Protein AF-A0A2N3BAS5-F1 (afdb_monomer)

pLDDT: mean 75.79, std 15.03, range [42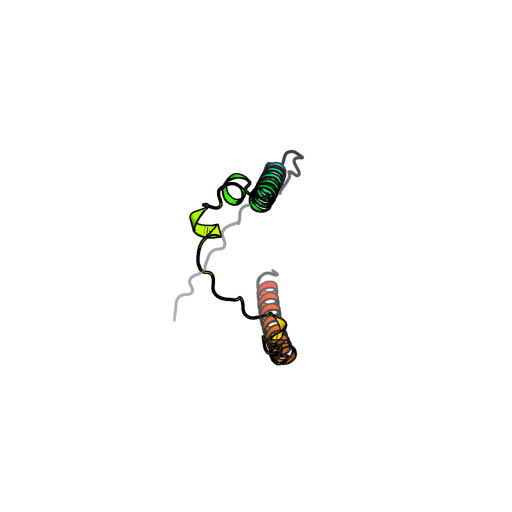.0, 98.12]

Sequence (111 aa):
MPRRRTFRCGPVPPRPVLAGLSLTSPVLAGLVVASLVLVSLVLAGCAPFPRVAEHSPARVAAAPYPALLPLDAFPEATPPAPEGAAIAEALDAEAAALNARAAALRRLAAP

Structure (mmCIF, N/CA/C/O backbone):
data_AF-A0A2N3BAS5-F1
#
_entry.id   AF-A0A2N3BAS5-F1
#
loop_
_atom_site.group_PDB
_atom_site.id
_atom_site.type_symbol
_atom_site.label_atom_id
_atom_site.label_alt_id
_atom_site.label_comp_id
_atom_site.label_asym_id
_atom_site.label_entity_id
_atom_site.label_seq_id
_atom_site.pdbx_PDB_ins_code
_atom_site.Cartn_x
_atom_site.Cartn_y
_atom_site.Cartn_z
_atom_site.occupancy
_atom_site.B_iso_or_equiv
_atom_site.auth_seq_id
_atom_site.auth_comp_id
_atom_site.auth_asym_id
_atom_site.auth_atom_id
_atom_site.pdbx_PDB_model_num
ATOM 1 N N . MET A 1 1 ? -27.159 -28.111 48.390 1.00 42.00 1 MET A N 1
ATOM 2 C CA . MET A 1 1 ? -26.653 -27.010 49.244 1.00 42.00 1 MET A CA 1
ATOM 3 C C . MET A 1 1 ? -25.198 -26.679 48.871 1.00 42.00 1 MET A C 1
ATOM 5 O O . MET A 1 1 ? -24.307 -27.307 49.431 1.00 42.00 1 MET A O 1
ATOM 9 N N . PRO A 1 2 ? -24.905 -25.774 47.913 1.00 52.09 2 PRO A N 1
ATOM 10 C CA . PRO A 1 2 ? -23.525 -25.397 47.588 1.00 52.09 2 PRO A CA 1
ATOM 11 C C . PRO A 1 2 ? -23.088 -24.108 48.313 1.00 52.09 2 PRO A C 1
ATOM 13 O O . PRO A 1 2 ? -23.814 -23.115 48.361 1.00 52.09 2 PRO A O 1
ATOM 16 N N . ARG A 1 3 ? -21.883 -24.144 48.898 1.00 45.97 3 ARG A N 1
ATOM 17 C CA . ARG A 1 3 ? -21.259 -23.064 49.681 1.00 45.97 3 ARG A CA 1
ATOM 18 C C . ARG A 1 3 ? -20.926 -21.846 48.805 1.00 45.97 3 ARG A C 1
ATOM 20 O O . ARG A 1 3 ? -20.117 -21.948 47.886 1.00 45.97 3 ARG A O 1
ATOM 27 N N . ARG A 1 4 ? -21.481 -20.677 49.145 1.00 50.62 4 ARG A N 1
ATOM 28 C CA . ARG A 1 4 ? -21.079 -19.371 48.596 1.00 50.62 4 ARG A CA 1
ATOM 29 C C . ARG A 1 4 ? -19.688 -18.999 49.120 1.00 50.62 4 ARG A C 1
ATOM 31 O O . ARG A 1 4 ? -19.505 -18.854 50.325 1.00 50.62 4 ARG A O 1
ATOM 38 N N . ARG A 1 5 ? -18.712 -18.825 48.226 1.00 59.50 5 ARG A N 1
ATOM 39 C CA . ARG A 1 5 ? -17.434 -18.171 48.546 1.00 59.50 5 ARG A CA 1
ATOM 40 C C . ARG A 1 5 ? -17.648 -16.660 48.483 1.00 59.50 5 ARG A C 1
ATOM 42 O O . ARG A 1 5 ? -17.891 -16.114 47.413 1.00 59.50 5 ARG A O 1
ATOM 49 N N . THR A 1 6 ? -17.591 -15.993 49.628 1.00 59.09 6 THR A N 1
ATOM 50 C CA . THR A 1 6 ? -17.588 -14.531 49.722 1.00 59.09 6 THR A CA 1
ATOM 51 C C . THR A 1 6 ? -16.193 -14.012 49.382 1.00 59.09 6 THR A C 1
ATOM 53 O O . THR A 1 6 ? -15.256 -14.220 50.153 1.00 59.09 6 THR A O 1
ATOM 56 N N . PHE A 1 7 ? -16.046 -13.336 48.244 1.00 55.78 7 PHE A N 1
ATOM 57 C CA . PHE A 1 7 ? -14.886 -12.487 47.989 1.00 55.78 7 PHE A CA 1
ATOM 58 C C . PHE A 1 7 ? -14.987 -11.257 48.897 1.00 55.78 7 PHE A C 1
ATOM 60 O O . PHE A 1 7 ? -15.929 -10.474 48.791 1.00 55.78 7 PHE A O 1
ATOM 67 N N . ARG A 1 8 ? -14.044 -11.113 49.833 1.00 57.81 8 ARG A N 1
ATOM 68 C CA . ARG A 1 8 ? -13.885 -9.881 50.610 1.00 57.81 8 ARG A CA 1
ATOM 69 C C . ARG A 1 8 ? -13.256 -8.821 49.704 1.00 57.81 8 ARG A C 1
ATOM 71 O O . ARG A 1 8 ? -12.119 -8.993 49.276 1.00 57.81 8 ARG A O 1
ATOM 78 N N . CYS A 1 9 ? -13.969 -7.724 49.461 1.00 47.66 9 CYS A N 1
ATOM 79 C CA . CYS A 1 9 ? -13.358 -6.467 49.037 1.00 47.66 9 CYS A CA 1
ATOM 80 C C . CYS A 1 9 ? -12.490 -5.951 50.191 1.00 47.66 9 CYS A C 1
ATOM 82 O O . CYS A 1 9 ? -13.009 -5.532 51.225 1.00 47.66 9 CYS A O 1
ATOM 84 N N . GLY A 1 10 ? -11.170 -6.041 50.042 1.00 60.81 10 GLY A N 1
ATOM 85 C CA . GLY A 1 10 ? -10.243 -5.264 50.860 1.00 60.81 10 GLY A CA 1
ATOM 86 C C . GLY A 1 10 ? -10.272 -3.785 50.445 1.00 60.81 10 GLY A C 1
ATOM 87 O O . GLY A 1 10 ? -10.695 -3.479 49.327 1.00 60.81 10 GLY A O 1
ATOM 88 N N . PRO A 1 11 ? -9.842 -2.859 51.317 1.00 58.28 11 PRO A N 1
ATOM 89 C CA . PRO A 1 11 ? -9.750 -1.445 50.975 1.00 58.28 11 PRO A CA 1
ATOM 90 C C . PRO A 1 11 ? -8.723 -1.240 49.854 1.00 58.28 11 PRO A C 1
ATOM 92 O O . PRO A 1 11 ? -7.559 -1.623 49.973 1.00 58.28 11 PRO A O 1
ATOM 95 N N . VAL A 1 12 ? -9.177 -0.653 48.747 1.00 66.69 12 VAL A N 1
ATOM 96 C CA . VAL A 1 12 ? -8.333 -0.261 47.612 1.00 66.69 12 VAL A CA 1
ATOM 97 C C . VAL A 1 12 ? -7.507 0.963 48.034 1.00 66.69 12 VAL A C 1
ATOM 99 O O . VAL A 1 12 ? -8.094 1.917 48.549 1.00 66.69 12 VAL A O 1
ATOM 102 N N . PRO A 1 13 ? -6.173 0.977 47.849 1.00 64.19 13 PRO A N 1
ATOM 103 C CA . PRO A 1 13 ? -5.371 2.152 48.174 1.00 64.19 13 PRO A CA 1
ATOM 104 C C . PRO A 1 13 ? -5.714 3.325 47.237 1.00 64.19 13 PRO A C 1
ATOM 106 O O . PRO A 1 13 ? -6.008 3.101 46.056 1.00 64.19 13 PRO A O 1
ATOM 109 N N . PRO A 1 14 ? -5.657 4.580 47.721 1.00 60.34 14 PRO A N 1
ATOM 110 C CA . PRO A 1 14 ? -5.854 5.746 46.871 1.00 60.34 14 PRO A CA 1
ATOM 111 C C . PRO A 1 14 ? -4.747 5.806 45.813 1.00 60.34 14 PRO A C 1
ATOM 113 O O . PRO A 1 14 ? -3.557 5.734 46.121 1.00 60.34 14 PRO A O 1
ATOM 116 N N . ARG A 1 15 ? -5.152 5.923 44.544 1.00 61.53 15 ARG A N 1
ATOM 117 C CA . ARG A 1 15 ? -4.229 6.141 43.427 1.00 61.53 15 ARG A CA 1
ATOM 118 C C . ARG A 1 15 ? -3.558 7.511 43.582 1.00 61.53 15 ARG A C 1
ATOM 120 O O . ARG A 1 15 ? -4.259 8.477 43.889 1.00 61.53 15 ARG A O 1
ATOM 127 N N . PRO A 1 16 ? -2.239 7.619 43.347 1.00 58.69 16 PRO A N 1
ATOM 128 C CA . PRO A 1 16 ? -1.558 8.901 43.375 1.00 58.69 16 PRO A CA 1
ATOM 129 C C . PRO A 1 16 ? -2.118 9.800 42.271 1.00 58.69 16 PRO A C 1
ATOM 131 O O . PRO A 1 16 ? -2.148 9.443 41.093 1.00 58.69 16 PRO A O 1
ATOM 134 N N . VAL A 1 17 ? -2.596 10.962 42.702 1.00 57.62 17 VAL A N 1
ATOM 135 C CA . VAL A 1 17 ? -2.998 12.092 41.871 1.00 57.62 17 VAL A CA 1
ATOM 136 C C . VAL A 1 17 ? -1.816 12.468 40.975 1.00 57.62 17 VAL A C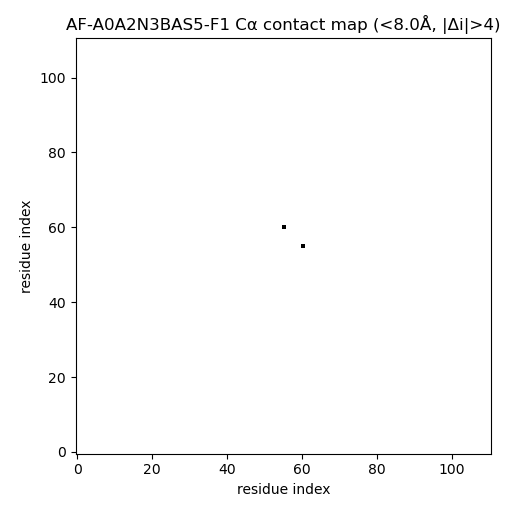 1
ATOM 138 O O . VAL A 1 17 ? -0.723 12.734 41.470 1.00 57.62 17 VAL A O 1
ATOM 141 N N . LEU A 1 18 ? -2.040 12.474 39.658 1.00 52.69 18 LEU A N 1
ATOM 142 C CA . LEU A 1 18 ? -1.113 12.976 38.640 1.00 52.69 18 LEU A CA 1
ATOM 143 C C . LEU A 1 18 ? -0.950 14.496 38.801 1.00 52.69 18 LEU A C 1
ATOM 145 O O . LEU A 1 18 ? -1.531 15.291 38.068 1.00 52.69 18 LEU A O 1
ATOM 149 N N . ALA A 1 19 ? -0.165 14.897 39.794 1.00 52.72 19 ALA A N 1
ATOM 150 C CA . ALA A 1 19 ? 0.432 16.215 39.883 1.00 52.72 19 ALA A CA 1
ATOM 151 C C . ALA A 1 19 ? 1.763 16.164 39.126 1.00 52.72 19 ALA A C 1
ATOM 153 O O . ALA A 1 19 ? 2.729 15.573 39.604 1.00 52.72 19 ALA A O 1
ATOM 154 N N . GLY A 1 20 ? 1.810 16.744 37.926 1.00 44.47 20 GLY A N 1
ATOM 155 C CA . GLY A 1 20 ? 3.075 16.877 37.208 1.00 44.47 20 GLY A CA 1
ATOM 156 C C . GLY A 1 20 ? 2.945 17.061 35.705 1.00 44.47 20 GLY A C 1
ATOM 157 O O . GLY A 1 20 ? 3.470 16.250 34.949 1.00 44.47 20 GLY A O 1
ATOM 158 N N . LEU A 1 21 ? 2.330 18.155 35.246 1.00 56.66 21 LEU A N 1
ATOM 159 C CA . LEU A 1 21 ? 2.776 18.750 33.983 1.00 56.66 21 LEU A CA 1
ATOM 160 C C . LEU A 1 21 ? 4.118 19.450 34.247 1.00 56.66 21 LEU A C 1
ATOM 162 O O . LEU A 1 21 ? 4.187 20.669 34.375 1.00 56.66 21 LEU A O 1
ATOM 166 N N . SER A 1 22 ? 5.189 18.665 34.380 1.00 51.81 22 SER A N 1
ATOM 167 C CA . SER A 1 22 ? 6.549 19.196 34.330 1.00 51.81 22 SER A CA 1
ATOM 168 C C . SER A 1 22 ? 6.914 19.467 32.875 1.00 51.81 22 SER A C 1
ATOM 170 O O . SER A 1 22 ? 6.890 18.568 32.035 1.00 51.81 22 SER A O 1
ATOM 172 N N . LEU A 1 23 ? 7.290 20.716 32.596 1.00 60.75 23 LEU A N 1
ATOM 173 C CA . LEU A 1 23 ? 7.740 21.256 31.304 1.00 60.75 23 LEU A CA 1
ATOM 174 C C . LEU A 1 23 ? 9.072 20.659 30.781 1.00 60.75 23 LEU A C 1
ATOM 176 O O . LEU A 1 23 ? 9.730 21.235 29.923 1.00 60.75 23 LEU A O 1
ATOM 180 N N . THR A 1 24 ? 9.465 19.480 31.254 1.00 60.50 24 THR A N 1
ATOM 181 C CA . THR A 1 24 ? 10.661 18.738 30.833 1.00 60.50 24 THR A CA 1
ATOM 182 C C . THR A 1 24 ? 10.295 17.282 30.557 1.00 60.50 24 THR A C 1
ATOM 184 O O . THR A 1 24 ? 10.890 16.348 31.086 1.00 60.50 24 THR A O 1
ATOM 187 N N . SER A 1 25 ? 9.255 17.069 29.747 1.00 56.28 25 SER A N 1
ATOM 188 C CA . SER A 1 25 ? 8.831 15.719 29.379 1.00 56.28 25 SER A CA 1
ATOM 189 C C . SER A 1 25 ? 9.835 15.098 28.392 1.00 56.28 25 SER A C 1
ATOM 191 O O . SER A 1 25 ? 9.946 15.584 27.261 1.00 56.28 25 SER A O 1
ATOM 193 N N . PRO A 1 26 ? 10.541 14.005 28.752 1.00 62.50 26 PRO A N 1
ATOM 194 C CA . PRO A 1 26 ? 11.464 13.307 27.848 1.00 62.50 26 PRO A CA 1
ATOM 195 C C . PRO A 1 26 ? 10.748 12.737 26.614 1.00 62.50 26 PRO A C 1
ATOM 197 O O . PRO A 1 26 ? 11.381 12.420 25.611 1.00 62.50 26 PRO A O 1
ATOM 200 N N . VAL A 1 27 ? 9.415 12.654 26.665 1.00 68.69 27 VAL A N 1
ATOM 201 C CA . VAL A 1 27 ? 8.552 12.212 25.566 1.00 68.69 27 VAL A CA 1
ATOM 202 C C . VAL A 1 27 ? 8.555 13.217 24.410 1.00 68.69 27 VAL A C 1
ATOM 204 O O . VAL A 1 27 ? 8.600 12.808 23.255 1.00 68.69 27 VAL A O 1
ATOM 207 N N . LEU A 1 28 ? 8.573 14.525 24.701 1.00 68.69 28 LEU A N 1
ATOM 208 C CA . LEU A 1 28 ? 8.654 15.581 23.681 1.00 68.69 28 LEU A CA 1
ATOM 209 C C . LEU A 1 28 ? 10.023 15.574 22.992 1.00 68.69 28 LEU A C 1
ATOM 211 O O . LEU A 1 28 ? 10.090 15.637 21.769 1.00 68.69 28 LEU A O 1
ATOM 215 N N . ALA A 1 29 ? 11.102 15.409 23.764 1.00 76.31 29 ALA A N 1
ATOM 216 C CA . ALA A 1 29 ? 12.447 15.249 23.212 1.00 76.31 29 ALA A CA 1
ATOM 217 C C . ALA A 1 29 ? 12.559 13.978 22.349 1.00 76.31 29 ALA A C 1
ATOM 219 O O . ALA A 1 2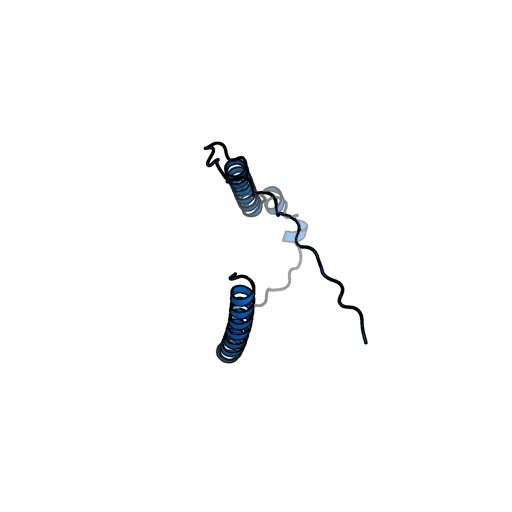9 ? 13.094 14.033 21.244 1.00 76.31 29 ALA A O 1
ATOM 220 N N . GLY A 1 30 ? 11.994 12.857 22.808 1.00 82.44 30 GLY A N 1
ATOM 221 C CA . GLY A 1 30 ? 11.956 11.604 22.052 1.00 82.44 30 GLY A CA 1
ATOM 222 C C . GLY A 1 30 ? 11.186 11.720 20.735 1.00 82.44 30 GLY A C 1
ATOM 223 O O . GLY A 1 30 ? 11.678 11.268 19.705 1.00 82.44 30 GLY A O 1
ATOM 224 N N . LEU A 1 31 ? 10.022 12.378 20.738 1.00 84.44 31 LEU A N 1
ATOM 225 C CA . LEU A 1 31 ? 9.231 12.636 19.527 1.00 84.44 31 LEU A CA 1
ATOM 226 C C . LEU A 1 31 ? 9.971 13.527 18.525 1.00 84.44 31 LEU A C 1
ATOM 228 O O . LEU A 1 31 ? 9.947 13.243 17.329 1.00 84.44 31 LEU A O 1
ATOM 232 N N . VAL A 1 32 ? 10.654 14.574 18.997 1.00 87.88 32 VAL A N 1
ATOM 233 C CA . VAL A 1 32 ? 11.442 15.464 18.129 1.00 87.88 32 VAL A CA 1
ATOM 234 C C . VAL A 1 32 ? 12.625 14.720 17.511 1.00 87.88 32 VAL A C 1
ATOM 236 O O . VAL A 1 32 ? 12.830 14.817 16.304 1.00 87.88 32 VAL A O 1
ATOM 239 N N . VAL A 1 33 ? 13.364 13.928 18.295 1.00 89.75 33 VAL A N 1
ATOM 240 C CA . VAL A 1 33 ? 14.479 13.116 17.778 1.00 89.75 33 VAL A CA 1
ATOM 241 C C . VAL A 1 33 ? 13.976 12.055 16.798 1.00 89.75 33 VAL A C 1
ATOM 243 O O . VAL A 1 33 ? 14.549 11.909 15.723 1.00 89.75 33 VAL A O 1
ATOM 246 N N . ALA A 1 34 ? 12.882 11.358 17.111 1.00 88.25 34 ALA A N 1
ATOM 247 C CA . ALA A 1 34 ? 12.293 10.361 16.217 1.00 88.25 34 ALA A CA 1
ATOM 248 C C . ALA A 1 34 ? 11.824 10.984 14.893 1.00 88.25 34 ALA A C 1
ATOM 250 O O . ALA A 1 34 ? 12.088 10.428 13.829 1.00 88.25 34 ALA A O 1
ATOM 251 N N . SER A 1 35 ? 11.191 12.159 14.953 1.00 90.25 35 SER A N 1
ATOM 252 C CA . SER A 1 35 ? 10.790 12.927 13.772 1.00 90.25 35 SER A CA 1
ATOM 253 C C . SER A 1 35 ? 12.002 13.337 12.926 1.00 90.25 35 SER A C 1
ATOM 255 O O . SER A 1 35 ? 12.022 13.105 11.718 1.00 90.25 35 SER A O 1
ATOM 257 N N . LEU A 1 36 ? 13.063 13.851 13.557 1.00 90.75 36 LEU A N 1
ATOM 258 C CA . LEU A 1 36 ? 14.299 14.243 12.873 1.00 90.75 36 LEU A CA 1
ATOM 259 C C . LEU A 1 36 ? 14.995 13.045 12.195 1.00 90.75 36 LEU A C 1
ATOM 261 O O . LEU A 1 36 ? 15.489 13.154 11.069 1.00 90.75 36 LEU A O 1
ATOM 265 N N . VAL A 1 37 ? 14.994 11.880 12.849 1.00 90.69 37 VAL A N 1
ATOM 266 C CA . VAL A 1 37 ? 15.528 10.632 12.284 1.00 90.69 37 VAL A CA 1
ATOM 267 C C . VAL A 1 37 ? 14.686 10.179 11.089 1.00 90.69 37 VAL A C 1
ATOM 269 O O . VAL A 1 37 ? 15.239 9.887 10.034 1.00 90.69 37 VAL A O 1
ATOM 272 N N . LEU A 1 38 ? 13.355 10.192 11.193 1.00 88.44 38 LEU A N 1
ATOM 273 C CA . LEU A 1 38 ? 12.485 9.801 10.078 1.00 88.44 38 LEU A CA 1
ATOM 274 C C . LEU A 1 38 ? 12.688 10.698 8.848 1.00 88.44 38 LEU A C 1
ATOM 276 O O . LEU A 1 38 ? 12.815 10.201 7.731 1.00 88.44 38 LEU A O 1
ATOM 280 N N . VAL A 1 39 ? 12.766 12.014 9.063 1.00 88.00 39 VAL A N 1
ATOM 281 C CA . VAL A 1 39 ? 12.999 12.998 7.997 1.00 88.00 39 VAL A CA 1
ATOM 282 C C . VAL A 1 39 ? 14.351 12.754 7.324 1.00 88.00 39 VAL A C 1
ATOM 284 O O . VAL A 1 39 ? 14.422 12.684 6.100 1.00 88.00 39 VAL A O 1
ATOM 287 N N . SER A 1 40 ? 15.419 12.543 8.095 1.00 84.31 40 SER A N 1
ATOM 288 C CA . SER A 1 40 ? 16.749 12.278 7.524 1.00 84.31 40 SER A CA 1
ATOM 289 C C . SER A 1 40 ? 16.827 10.963 6.734 1.00 84.31 40 SER A C 1
ATOM 291 O O . SER A 1 40 ? 17.495 10.934 5.700 1.00 84.31 40 SER A O 1
ATOM 293 N N . LEU A 1 41 ? 16.099 9.912 7.132 1.00 83.88 41 LEU A N 1
ATOM 294 C CA . LEU A 1 41 ? 15.997 8.671 6.349 1.00 83.88 41 LEU A CA 1
ATOM 295 C C . LEU A 1 41 ? 15.292 8.886 5.002 1.00 83.88 41 LEU A C 1
ATOM 297 O O . LEU A 1 41 ? 15.751 8.369 3.983 1.00 83.88 41 LEU A O 1
ATOM 301 N N . VAL A 1 42 ? 14.207 9.665 4.977 1.00 82.12 42 VAL A N 1
ATOM 302 C CA . VAL A 1 42 ? 13.487 9.982 3.731 1.00 82.12 42 VAL A CA 1
ATOM 303 C C . VAL A 1 42 ? 14.365 10.819 2.796 1.00 82.12 42 VAL A C 1
ATOM 305 O O . VAL A 1 42 ? 14.450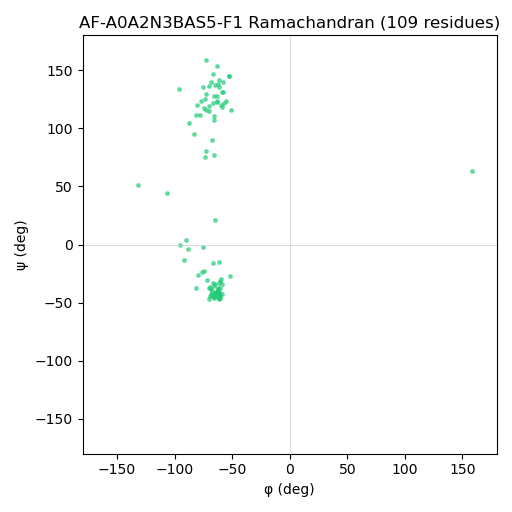 10.522 1.605 1.00 82.12 42 VAL A O 1
ATOM 308 N N . LEU A 1 43 ? 15.086 11.814 3.326 1.00 79.31 43 LEU A N 1
ATOM 309 C CA . LEU A 1 43 ? 16.005 12.625 2.520 1.00 79.31 43 LEU A CA 1
ATOM 310 C C . LEU A 1 43 ? 17.196 11.812 1.984 1.00 79.31 43 LEU A C 1
ATOM 312 O O . LEU A 1 43 ? 17.621 12.045 0.854 1.00 79.31 43 LEU A O 1
ATOM 316 N N . ALA A 1 44 ? 17.718 10.849 2.749 1.00 75.00 44 ALA A N 1
ATOM 317 C CA . ALA A 1 44 ? 18.802 9.976 2.295 1.00 75.00 44 ALA A CA 1
ATOM 318 C C . ALA A 1 44 ? 18.349 8.958 1.231 1.00 75.00 44 ALA A C 1
ATOM 320 O O . ALA A 1 44 ? 19.141 8.591 0.365 1.00 75.00 44 ALA A O 1
ATOM 321 N N . GLY A 1 45 ? 17.089 8.512 1.272 1.00 66.25 45 GLY A N 1
ATOM 322 C CA . GLY A 1 45 ? 16.527 7.571 0.297 1.00 66.25 45 GLY A CA 1
ATOM 323 C C . GLY A 1 45 ? 16.112 8.205 -1.034 1.00 66.25 45 GLY A C 1
ATOM 324 O O . GLY A 1 45 ? 16.115 7.526 -2.058 1.00 66.25 45 GLY A O 1
ATOM 325 N N . CYS A 1 46 ? 15.773 9.497 -1.039 1.00 69.31 46 CYS A N 1
ATOM 326 C CA . CYS A 1 46 ? 15.343 10.216 -2.244 1.00 69.31 46 CYS A CA 1
ATOM 327 C C . CYS A 1 46 ? 16.470 10.987 -2.952 1.00 69.31 46 CYS A C 1
ATOM 329 O O . CYS A 1 46 ? 16.220 11.613 -3.983 1.00 69.31 46 CYS A O 1
ATOM 331 N N . ALA A 1 47 ? 17.699 10.960 -2.433 1.00 71.62 47 ALA A N 1
ATOM 332 C CA . ALA A 1 47 ? 18.839 11.544 -3.125 1.00 71.62 47 ALA A CA 1
ATOM 333 C C . ALA A 1 47 ? 19.282 10.634 -4.289 1.00 71.62 47 ALA A C 1
ATOM 335 O O . ALA A 1 47 ? 19.395 9.418 -4.108 1.00 71.62 47 ALA A O 1
ATOM 336 N N . PRO A 1 48 ? 19.564 11.185 -5.485 1.00 63.66 48 PRO A N 1
ATOM 337 C CA . PRO A 1 48 ? 20.161 10.403 -6.560 1.00 63.66 48 PRO A CA 1
ATOM 338 C C . PRO A 1 48 ? 21.500 9.843 -6.072 1.00 63.66 48 PRO A C 1
ATOM 340 O O . PRO A 1 48 ? 22.302 10.585 -5.513 1.00 63.66 48 PRO A O 1
ATOM 343 N N . PHE A 1 49 ? 21.743 8.543 -6.259 1.00 69.50 49 PHE A N 1
ATOM 344 C CA . PHE A 1 49 ? 23.012 7.899 -5.910 1.00 69.50 49 PHE A CA 1
ATOM 345 C C . PHE A 1 49 ? 24.020 8.114 -7.054 1.00 69.50 49 PHE A C 1
ATOM 347 O O . PHE A 1 49 ? 24.025 7.321 -8.003 1.00 69.50 49 PHE A O 1
ATOM 354 N N . PRO A 1 50 ? 24.896 9.143 -7.002 1.00 61.97 50 PRO A N 1
ATOM 355 C CA . PRO A 1 50 ? 25.746 9.514 -8.137 1.00 61.97 50 PRO A CA 1
ATOM 356 C C . PRO A 1 50 ? 26.675 8.372 -8.555 1.00 61.97 50 PRO A C 1
ATOM 358 O O . PRO A 1 50 ? 26.827 8.098 -9.739 1.00 61.97 50 PRO A O 1
ATOM 361 N N . ARG A 1 51 ? 27.198 7.598 -7.590 1.00 61.31 51 ARG A N 1
ATOM 362 C CA . ARG A 1 51 ? 28.113 6.482 -7.879 1.00 61.31 51 ARG A CA 1
ATOM 363 C C . ARG A 1 51 ? 27.511 5.392 -8.766 1.00 61.31 51 ARG A C 1
ATOM 365 O O . ARG A 1 51 ? 28.262 4.763 -9.503 1.00 61.31 51 ARG A O 1
ATOM 372 N N . VAL A 1 52 ? 26.201 5.153 -8.685 1.00 62.56 52 VAL A N 1
ATOM 373 C CA . VAL A 1 52 ? 25.523 4.125 -9.494 1.00 62.56 52 VAL A CA 1
ATOM 374 C C . VAL A 1 52 ? 25.218 4.658 -10.894 1.00 62.56 52 VAL A C 1
ATOM 376 O O . VAL A 1 52 ? 25.374 3.929 -11.868 1.00 62.56 52 VAL A O 1
ATOM 379 N N . ALA A 1 53 ? 24.847 5.936 -11.005 1.00 61.19 53 ALA A N 1
ATOM 380 C CA . ALA A 1 53 ? 24.583 6.583 -12.289 1.00 61.19 53 ALA A CA 1
ATOM 381 C C . ALA A 1 53 ? 25.864 6.801 -13.117 1.00 61.19 53 ALA A C 1
ATOM 383 O O . ALA A 1 53 ? 25.853 6.629 -14.333 1.00 61.19 53 ALA A O 1
ATOM 384 N N . GLU A 1 54 ? 26.978 7.134 -12.462 1.00 65.31 54 GLU A N 1
ATOM 385 C CA . GLU A 1 54 ? 28.265 7.409 -13.116 1.00 65.31 54 GLU A CA 1
ATOM 386 C C . GLU A 1 54 ? 28.976 6.141 -13.613 1.00 65.31 54 GLU A C 1
ATOM 388 O O . GLU A 1 54 ? 29.788 6.205 -14.532 1.00 65.31 54 GLU A O 1
ATOM 393 N N . HIS A 1 55 ? 28.659 4.976 -13.039 1.00 62.94 55 HIS A N 1
ATOM 394 C CA . HIS A 1 55 ? 29.296 3.700 -13.372 1.00 62.94 55 HIS A CA 1
ATOM 395 C C . HIS A 1 55 ? 28.382 2.788 -14.191 1.00 62.94 55 HIS A C 1
ATOM 397 O O . HIS A 1 55 ? 28.325 1.586 -13.935 1.00 62.94 55 HIS A O 1
ATOM 403 N N . SER A 1 56 ? 27.694 3.325 -15.203 1.00 64.75 56 SER A N 1
ATOM 404 C CA . SER A 1 56 ? 27.140 2.453 -16.242 1.00 64.75 56 SER A CA 1
ATOM 405 C C . SER A 1 56 ? 28.313 1.811 -16.997 1.00 64.75 56 SER A C 1
ATOM 407 O O . SER A 1 56 ? 29.064 2.519 -17.676 1.00 64.75 56 SER A O 1
ATOM 409 N N . PRO A 1 57 ? 28.550 0.492 -16.866 1.00 72.06 57 PRO A N 1
ATOM 410 C CA . PRO A 1 57 ? 29.664 -0.152 -17.543 1.00 72.06 57 PRO A CA 1
ATOM 411 C C . PRO A 1 57 ? 29.466 -0.010 -19.053 1.00 72.06 57 PRO A C 1
ATOM 413 O O . PRO A 1 57 ? 28.371 -0.260 -19.549 1.00 72.06 57 PRO A O 1
ATOM 416 N N . ALA A 1 58 ? 30.523 0.284 -19.814 1.00 70.06 58 ALA A N 1
ATOM 417 C CA . ALA A 1 58 ? 30.448 0.366 -21.281 1.00 70.06 58 ALA A CA 1
ATOM 418 C C . ALA A 1 58 ? 29.812 -0.887 -21.928 1.00 70.06 58 ALA A C 1
ATOM 420 O O . ALA A 1 58 ? 29.178 -0.809 -22.975 1.00 70.06 58 ALA A O 1
ATOM 421 N N . ARG A 1 59 ? 29.918 -2.044 -21.258 1.00 71.25 59 ARG A N 1
ATOM 422 C CA . ARG A 1 59 ? 29.251 -3.303 -21.622 1.00 71.25 59 ARG A CA 1
ATOM 423 C C . ARG A 1 59 ? 27.719 -3.222 -21.594 1.00 71.25 59 ARG A C 1
ATOM 425 O O . ARG A 1 59 ? 27.084 -3.858 -22.421 1.00 71.25 59 ARG A O 1
ATOM 432 N N . VAL A 1 60 ? 27.143 -2.494 -20.639 1.00 75.56 60 VAL A N 1
ATOM 433 C CA . VAL A 1 60 ? 25.693 -2.287 -20.513 1.00 75.56 60 VAL A CA 1
ATOM 434 C C . VAL A 1 60 ? 25.225 -1.394 -21.654 1.00 75.56 60 VAL A C 1
ATOM 436 O O . VAL A 1 60 ? 24.310 -1.771 -22.365 1.00 75.56 60 VAL A O 1
ATOM 439 N N . ALA A 1 61 ? 25.923 -0.291 -21.934 1.00 74.06 61 ALA A N 1
ATOM 440 C CA . ALA A 1 61 ? 25.598 0.575 -23.072 1.00 74.06 61 ALA A CA 1
ATOM 441 C C . ALA A 1 61 ? 25.714 -0.132 -24.440 1.00 74.06 61 ALA A C 1
ATOM 443 O O . ALA A 1 61 ? 24.953 0.170 -25.353 1.00 74.06 61 ALA A O 1
ATOM 444 N N . ALA A 1 62 ? 26.649 -1.078 -24.578 1.00 78.88 62 ALA A N 1
ATOM 445 C CA . ALA A 1 62 ? 26.850 -1.870 -25.793 1.00 78.88 62 ALA A CA 1
ATOM 446 C C . ALA A 1 62 ? 26.037 -3.179 -25.828 1.00 78.88 62 ALA A C 1
ATOM 448 O O . ALA A 1 62 ? 26.219 -3.990 -26.739 1.00 78.88 62 ALA A O 1
ATOM 449 N N . ALA A 1 63 ? 25.183 -3.430 -24.831 1.00 81.06 63 ALA A N 1
ATOM 450 C CA . ALA A 1 63 ? 24.373 -4.635 -24.808 1.00 81.06 63 ALA A CA 1
ATOM 451 C C . ALA A 1 63 ? 23.322 -4.580 -25.933 1.00 81.06 63 ALA A C 1
ATOM 453 O O . ALA A 1 63 ? 22.725 -3.526 -26.167 1.00 81.06 63 ALA A O 1
ATOM 454 N N . PRO A 1 64 ? 23.059 -5.701 -26.626 1.00 83.88 64 PRO A N 1
ATOM 455 C CA . PRO A 1 64 ? 21.994 -5.782 -27.616 1.00 83.88 64 PRO A CA 1
ATOM 456 C C . PRO A 1 64 ? 20.642 -5.796 -26.894 1.00 83.88 64 PRO A C 1
ATOM 458 O O . PRO A 1 64 ? 20.056 -6.852 -26.654 1.00 83.88 64 PRO A O 1
ATOM 461 N N . TYR A 1 65 ? 20.166 -4.618 -26.489 1.00 79.81 65 TYR A N 1
ATOM 462 C CA . TYR A 1 65 ? 18.834 -4.473 -25.924 1.00 79.81 65 TYR A CA 1
ATOM 463 C C . TYR A 1 65 ? 17.781 -4.676 -27.016 1.00 79.81 65 TYR A C 1
ATOM 465 O O . TYR A 1 65 ? 17.935 -4.149 -28.122 1.00 79.81 65 TYR A O 1
ATOM 473 N N . PRO A 1 66 ? 16.706 -5.427 -26.733 1.00 82.44 66 PRO A N 1
ATOM 474 C CA . PRO A 1 66 ? 15.585 -5.514 -27.652 1.00 82.44 66 PRO A CA 1
ATOM 475 C C . PRO A 1 66 ? 14.939 -4.134 -27.807 1.00 82.44 66 PRO A C 1
ATOM 477 O O . PRO A 1 66 ? 14.989 -3.302 -26.897 1.00 82.44 66 PRO A O 1
ATOM 480 N N . ALA A 1 67 ? 14.295 -3.903 -28.950 1.00 86.31 67 ALA A N 1
ATOM 481 C CA . ALA A 1 67 ? 13.448 -2.732 -29.115 1.00 86.31 67 ALA A CA 1
ATOM 482 C C . ALA A 1 67 ? 12.366 -2.748 -28.024 1.00 86.31 67 ALA A C 1
ATOM 484 O O . ALA A 1 67 ? 11.623 -3.723 -27.897 1.00 86.31 67 ALA A O 1
ATOM 485 N N . LEU A 1 68 ? 12.319 -1.692 -27.209 1.00 84.12 68 LEU A N 1
ATOM 486 C CA . LEU A 1 68 ? 11.284 -1.541 -26.192 1.00 84.12 68 LEU A CA 1
ATOM 487 C C . LEU A 1 68 ? 9.924 -1.471 -26.886 1.00 84.12 68 LEU A C 1
ATOM 489 O O . LEU A 1 68 ? 9.767 -0.765 -27.884 1.00 84.12 68 LEU A O 1
ATOM 493 N N . LEU A 1 69 ? 8.944 -2.198 -26.352 1.00 85.94 69 LEU A N 1
ATOM 494 C CA . LEU A 1 69 ? 7.574 -2.088 -26.826 1.00 85.94 69 LEU A CA 1
ATOM 495 C C . LEU A 1 69 ? 7.061 -0.675 -26.487 1.00 85.94 69 LEU A C 1
ATOM 497 O O . LEU A 1 69 ? 7.191 -0.264 -25.329 1.00 85.94 69 LEU A O 1
ATOM 501 N N . PRO A 1 70 ? 6.520 0.086 -27.455 1.00 84.19 70 PRO A N 1
ATOM 502 C CA . PRO A 1 70 ? 6.002 1.419 -27.180 1.00 84.19 70 PRO A CA 1
ATOM 503 C C . PRO A 1 70 ? 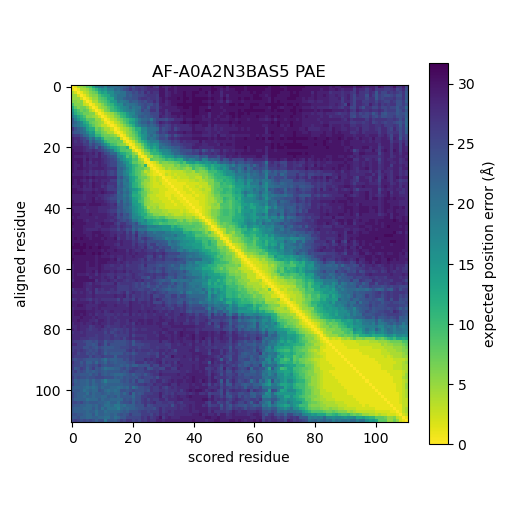4.856 1.340 -26.168 1.00 84.19 70 PRO A C 1
ATOM 505 O O . PRO A 1 70 ? 4.036 0.424 -26.220 1.00 84.19 70 PRO A O 1
ATOM 508 N N . LEU A 1 71 ? 4.796 2.306 -25.249 1.00 79.50 71 LEU A N 1
ATOM 509 C CA . LEU A 1 71 ? 3.748 2.368 -24.222 1.00 79.50 71 LEU A CA 1
ATOM 510 C C . LEU A 1 71 ? 2.350 2.470 -24.845 1.00 79.50 71 LEU A C 1
ATOM 512 O O . LEU A 1 71 ? 1.404 1.913 -24.305 1.00 79.50 71 LEU A O 1
ATOM 516 N N . ASP A 1 72 ? 2.249 3.077 -26.027 1.00 80.12 72 ASP A N 1
ATOM 517 C CA . ASP A 1 72 ? 1.009 3.180 -26.806 1.00 80.12 72 ASP A CA 1
ATOM 518 C C . ASP A 1 72 ? 0.502 1.820 -27.322 1.00 80.12 72 ASP A C 1
ATOM 520 O O . ASP A 1 72 ? -0.645 1.701 -27.743 1.00 80.12 72 ASP A O 1
ATOM 524 N N . ALA A 1 73 ? 1.350 0.782 -27.307 1.00 78.62 73 ALA A N 1
ATOM 525 C CA . ALA A 1 73 ? 0.962 -0.589 -27.631 1.00 78.62 73 ALA A CA 1
ATOM 526 C C . ALA A 1 73 ? 0.452 -1.371 -26.410 1.00 78.62 73 ALA A C 1
ATOM 528 O O . ALA A 1 73 ? 0.030 -2.520 -26.566 1.00 78.62 73 ALA A O 1
ATOM 529 N N . PHE A 1 74 ? 0.475 -0.785 -25.206 1.00 79.00 74 PHE A N 1
ATOM 530 C CA . PHE A 1 74 ? -0.240 -1.370 -24.081 1.00 79.00 74 PHE A CA 1
ATOM 531 C C . PHE A 1 74 ? -1.737 -1.127 -24.274 1.00 79.00 74 PHE A C 1
ATOM 533 O O . PHE A 1 74 ? -2.150 0.024 -24.424 1.00 79.00 74 PHE A O 1
ATOM 540 N N . PRO A 1 75 ? -2.571 -2.180 -24.251 1.00 81.12 75 PRO A N 1
ATOM 541 C CA . PRO A 1 75 ? -4.002 -1.973 -24.148 1.00 81.12 75 PRO A CA 1
ATOM 542 C C . PRO A 1 75 ? -4.265 -1.187 -22.866 1.00 81.12 75 PRO A C 1
ATOM 544 O O . PRO A 1 75 ? -3.732 -1.526 -21.806 1.00 81.12 75 PRO A O 1
ATOM 547 N N . GLU A 1 76 ? -5.064 -0.129 -22.978 1.00 80.12 76 GLU A N 1
ATOM 548 C CA . GLU A 1 76 ? -5.504 0.653 -21.833 1.00 80.12 76 GLU A CA 1
ATOM 549 C C . GLU A 1 76 ? -6.086 -0.313 -20.797 1.00 80.12 76 GLU A C 1
ATOM 551 O O . GLU A 1 76 ? -7.025 -1.067 -21.078 1.00 80.12 76 GLU A O 1
ATOM 556 N N . ALA A 1 77 ? -5.438 -0.385 -19.632 1.00 76.50 77 ALA A N 1
ATOM 557 C CA . ALA A 1 77 ? -5.847 -1.307 -18.591 1.00 76.50 77 ALA A CA 1
ATOM 558 C C . ALA A 1 77 ? -7.289 -0.964 -18.222 1.00 76.50 77 ALA A C 1
ATOM 560 O O . ALA A 1 77 ? -7.574 0.161 -17.814 1.00 76.50 77 ALA A O 1
ATOM 561 N N . THR A 1 78 ? -8.202 -1.923 -18.384 1.00 77.56 78 THR A N 1
ATOM 562 C CA . THR A 1 78 ? -9.573 -1.741 -17.911 1.00 77.56 78 THR A CA 1
ATOM 563 C C . THR A 1 78 ? -9.490 -1.4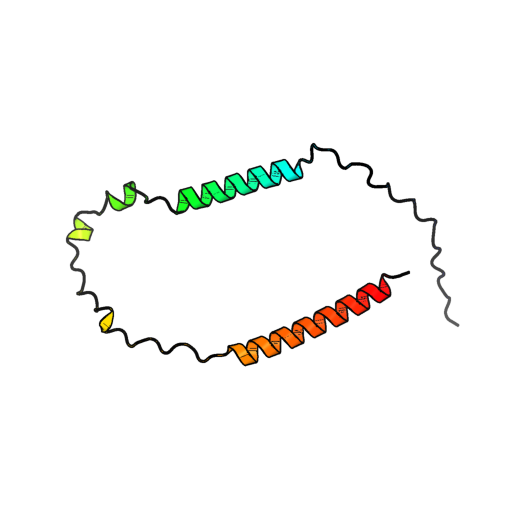76 -16.411 1.00 77.56 78 THR A C 1
ATOM 565 O O . THR A 1 78 ? -8.956 -2.329 -15.691 1.00 77.56 78 THR A O 1
ATOM 568 N N . PRO A 1 79 ? -9.946 -0.307 -15.926 1.00 73.56 79 PRO A N 1
ATOM 569 C CA . PRO A 1 79 ? -9.938 -0.048 -14.501 1.00 73.56 79 PRO A CA 1
ATOM 570 C C . PRO A 1 79 ? -10.771 -1.140 -13.819 1.00 73.56 79 PRO A C 1
ATOM 572 O O . PRO A 1 79 ? -11.801 -1.549 -14.369 1.00 73.56 79 PRO A O 1
ATOM 575 N N . PRO A 1 80 ? -10.331 -1.650 -12.655 1.00 74.25 80 PRO A N 1
ATOM 576 C CA . PRO A 1 80 ? -11.117 -2.623 -11.914 1.00 74.25 80 PRO A CA 1
ATOM 577 C C . PRO A 1 80 ? -12.527 -2.071 -11.691 1.00 74.25 80 PRO A C 1
ATOM 579 O O . PRO A 1 80 ? -12.716 -0.860 -11.533 1.00 74.25 80 PRO A O 1
ATOM 582 N N . ALA A 1 81 ? -13.519 -2.963 -11.717 1.00 75.81 81 ALA A N 1
ATOM 583 C CA . ALA A 1 81 ? -14.902 -2.579 -11.481 1.00 75.81 81 ALA A CA 1
ATOM 584 C C . ALA A 1 81 ? -15.007 -1.796 -10.157 1.00 75.81 81 ALA A C 1
ATOM 586 O O . ALA A 1 81 ? -14.272 -2.093 -9.212 1.00 75.81 81 ALA A O 1
ATOM 587 N N . PRO A 1 82 ? -15.894 -0.792 -10.060 1.00 71.38 82 PRO A N 1
ATOM 588 C CA . PRO A 1 82 ? -16.058 -0.025 -8.835 1.00 71.38 82 PRO A CA 1
ATOM 589 C C . PRO A 1 82 ? -16.651 -0.913 -7.728 1.00 71.38 82 PRO A C 1
ATOM 591 O O . PRO A 1 82 ? -17.862 -0.990 -7.548 1.00 71.38 82 PRO A O 1
ATOM 594 N N . GLU A 1 83 ? -15.787 -1.569 -6.953 1.00 78.62 83 GLU A N 1
ATOM 595 C CA . GLU A 1 83 ? -16.137 -2.387 -5.777 1.00 78.62 83 GLU A CA 1
ATOM 596 C C . GLU A 1 83 ? -16.514 -1.534 -4.549 1.00 78.62 83 GLU A C 1
ATOM 598 O O . GLU A 1 83 ? -16.897 -2.053 -3.500 1.00 78.62 83 GLU A O 1
ATOM 603 N N . GLY A 1 84 ? -16.433 -0.205 -4.672 1.00 78.50 84 GLY A N 1
ATOM 604 C CA . GLY A 1 84 ? -16.539 0.732 -3.554 1.00 78.50 84 GLY A CA 1
ATOM 605 C C . GLY A 1 84 ? -17.847 0.646 -2.767 1.00 78.50 84 GLY A C 1
ATOM 606 O O . GLY A 1 84 ? -17.817 0.817 -1.554 1.00 78.50 84 GLY A O 1
ATOM 607 N N . ALA A 1 85 ? -18.977 0.340 -3.414 1.00 83.06 85 ALA A N 1
ATOM 608 C CA . ALA A 1 85 ? -20.269 0.259 -2.729 1.00 83.06 85 ALA A CA 1
ATOM 609 C C . ALA A 1 85 ? -20.351 -0.944 -1.772 1.00 83.06 85 ALA A C 1
ATOM 611 O O . ALA A 1 85 ? -20.761 -0.788 -0.626 1.00 83.06 85 ALA A O 1
ATOM 612 N N . ALA A 1 86 ? -19.898 -2.121 -2.213 1.00 85.88 86 ALA A N 1
ATOM 613 C CA . ALA A 1 86 ? -19.896 -3.329 -1.387 1.00 85.88 86 ALA A CA 1
ATOM 614 C C . ALA A 1 86 ? -18.880 -3.230 -0.236 1.00 85.88 86 ALA A C 1
ATOM 616 O O . ALA A 1 86 ? -19.147 -3.675 0.879 1.00 85.88 86 ALA A O 1
ATOM 617 N N . ILE A 1 87 ? -17.726 -2.606 -0.492 1.00 90.69 87 ILE A N 1
ATOM 618 C CA . ILE A 1 87 ? -16.706 -2.362 0.535 1.00 90.69 87 ILE A CA 1
ATOM 619 C C . ILE A 1 87 ? -17.216 -1.353 1.570 1.00 90.69 87 ILE A C 1
ATOM 621 O O . ILE A 1 87 ? -17.047 -1.578 2.766 1.00 90.69 87 ILE A O 1
ATOM 625 N N . ALA A 1 88 ? -17.870 -0.272 1.139 1.00 91.19 88 ALA A N 1
ATOM 626 C CA . ALA A 1 88 ? -18.446 0.717 2.048 1.00 91.19 88 ALA A CA 1
ATOM 627 C C . ALA A 1 88 ? -19.503 0.092 2.971 1.00 91.19 88 ALA A C 1
ATOM 629 O O . ALA A 1 88 ? -19.437 0.276 4.184 1.00 91.19 88 ALA A O 1
ATOM 630 N N . GLU A 1 89 ? -20.408 -0.721 2.421 1.00 93.38 89 GLU A N 1
ATOM 631 C CA . GLU A 1 89 ? -21.438 -1.410 3.205 1.00 93.38 89 GLU A CA 1
ATOM 632 C C . GLU A 1 89 ? -20.832 -2.378 4.240 1.00 93.38 89 GLU A C 1
ATOM 634 O O . GLU A 1 89 ? -21.266 -2.417 5.396 1.00 93.38 89 GLU A O 1
ATOM 639 N N . ALA A 1 90 ? -19.781 -3.115 3.865 1.00 94.12 90 ALA A N 1
ATOM 640 C CA . ALA A 1 90 ? -19.076 -4.009 4.783 1.00 94.12 90 ALA A CA 1
ATOM 641 C C . ALA A 1 90 ? -18.389 -3.244 5.932 1.00 94.12 90 ALA A C 1
ATOM 643 O O . ALA A 1 90 ? -18.461 -3.666 7.091 1.00 94.12 90 ALA A O 1
ATOM 644 N N . LEU A 1 91 ? -17.762 -2.104 5.628 1.00 96.50 91 LEU A N 1
ATOM 645 C CA . LEU A 1 91 ? -17.095 -1.257 6.620 1.00 96.50 91 LEU A CA 1
ATOM 646 C C . LEU A 1 91 ? -18.090 -0.603 7.587 1.00 96.50 91 LEU A C 1
ATOM 648 O O . LEU A 1 91 ? -17.828 -0.556 8.791 1.00 96.50 91 LEU A O 1
ATOM 652 N N . ASP A 1 92 ? -19.243 -0.148 7.094 1.00 97.50 92 ASP A N 1
ATOM 653 C CA . ASP A 1 92 ? -20.299 0.431 7.930 1.00 97.50 92 ASP A CA 1
ATOM 654 C C . ASP A 1 92 ? -20.874 -0.604 8.909 1.00 97.50 92 ASP A C 1
ATOM 656 O O . ASP A 1 92 ? -21.068 -0.315 10.099 1.00 97.50 92 ASP A O 1
ATOM 660 N N . ALA A 1 93 ? -21.084 -1.840 8.444 1.00 96.88 93 ALA A N 1
ATOM 661 C CA . ALA A 1 93 ? -21.531 -2.942 9.291 1.00 96.88 93 ALA A CA 1
ATOM 662 C C . ALA A 1 93 ? -20.508 -3.271 10.395 1.00 96.88 93 ALA A C 1
ATOM 664 O O . ALA A 1 93 ? -20.877 -3.470 11.561 1.00 96.88 93 ALA A O 1
ATOM 665 N N . GLU A 1 94 ? -19.217 -3.286 10.059 1.00 97.25 94 GLU A N 1
ATOM 666 C CA . GLU A 1 94 ? -18.149 -3.533 11.028 1.00 97.25 94 GLU A CA 1
ATOM 667 C C . GLU A 1 94 ? -18.034 -2.393 12.052 1.00 97.25 94 GLU A C 1
ATOM 669 O O . GLU A 1 94 ? -17.982 -2.641 13.265 1.00 97.25 94 GLU A O 1
ATOM 674 N N . ALA A 1 95 ? -18.093 -1.140 11.598 1.00 98.06 95 ALA A N 1
ATOM 675 C CA . ALA A 1 95 ? -18.084 0.032 12.467 1.00 98.06 95 ALA A CA 1
ATOM 676 C C . ALA A 1 95 ? -19.260 0.014 13.458 1.00 98.06 95 ALA A C 1
ATOM 678 O O . ALA A 1 95 ? -19.078 0.280 14.654 1.00 98.06 95 ALA A O 1
ATOM 679 N N . ALA A 1 96 ? -20.462 -0.352 13.004 1.00 98.12 96 ALA A N 1
ATOM 680 C CA . ALA A 1 96 ? -21.632 -0.492 13.868 1.00 98.12 96 ALA A CA 1
ATOM 681 C C . ALA A 1 96 ? -21.422 -1.564 14.953 1.00 98.12 96 ALA A C 1
ATOM 683 O O . ALA A 1 96 ? -21.692 -1.320 16.137 1.00 98.12 96 ALA A O 1
ATOM 684 N N . ALA A 1 97 ? -20.878 -2.727 14.583 1.00 97.50 97 ALA A N 1
ATOM 685 C CA . ALA A 1 97 ? -20.594 -3.810 15.523 1.00 97.50 97 ALA A CA 1
ATOM 686 C C . ALA A 1 97 ? -19.546 -3.408 16.578 1.00 97.50 97 ALA A C 1
ATOM 688 O O . ALA A 1 97 ? -19.722 -3.683 17.773 1.00 97.50 97 ALA A O 1
ATOM 689 N N . LEU A 1 98 ? -18.475 -2.726 16.166 1.00 98.12 98 LEU A N 1
ATOM 690 C CA . LEU A 1 98 ? -17.439 -2.224 17.074 1.00 98.12 98 LEU A CA 1
ATOM 691 C C . LEU A 1 98 ? -17.993 -1.176 18.045 1.00 98.12 98 LEU A C 1
ATOM 693 O O . LEU A 1 98 ? -17.727 -1.245 19.249 1.00 98.12 98 LEU A O 1
ATOM 697 N N . ASN A 1 99 ? -18.823 -0.255 17.556 1.00 97.38 99 ASN A N 1
ATOM 698 C CA . ASN A 1 99 ? -19.465 0.759 18.389 1.00 97.38 99 ASN A CA 1
ATOM 699 C C . ASN A 1 99 ? -20.421 0.147 19.420 1.00 97.38 99 ASN A C 1
ATOM 701 O O . ASN A 1 99 ? -20.409 0.557 20.585 1.00 97.38 99 ASN A O 1
ATOM 705 N N . ALA A 1 100 ? -21.194 -0.872 19.037 1.00 97.88 100 ALA A N 1
ATOM 706 C CA . ALA A 1 100 ? -22.063 -1.597 19.961 1.00 97.88 100 ALA A CA 1
ATOM 707 C C . ALA A 1 100 ? -21.259 -2.286 21.077 1.00 97.88 100 ALA A C 1
ATOM 709 O O . ALA A 1 100 ? -21.601 -2.169 22.259 1.00 97.8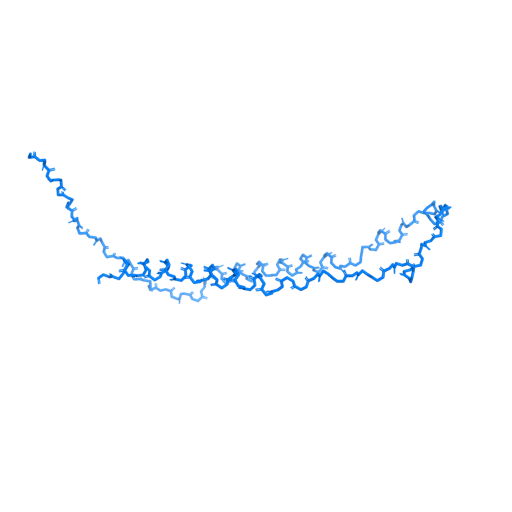8 100 ALA A O 1
ATOM 710 N N . ARG A 1 101 ? -20.143 -2.942 20.727 1.00 97.44 101 ARG A N 1
ATOM 711 C CA . ARG A 1 101 ? -19.227 -3.557 21.704 1.00 97.44 101 ARG A CA 1
ATOM 712 C C . ARG A 1 101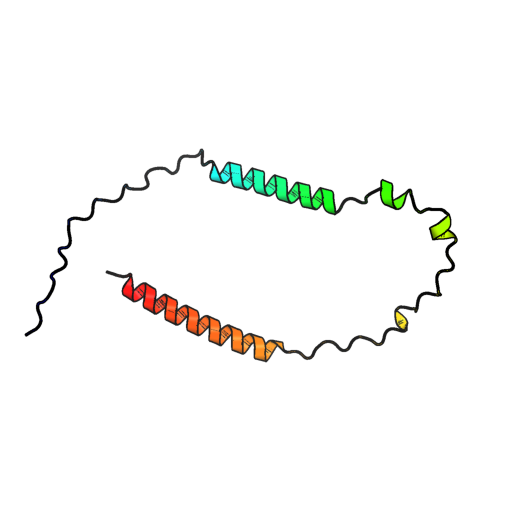 ? -18.631 -2.516 22.648 1.00 97.44 101 ARG A C 1
ATOM 714 O O . ARG A 1 101 ? -18.653 -2.706 23.862 1.00 97.44 101 ARG A O 1
ATOM 721 N N . ALA A 1 102 ? -18.153 -1.393 22.115 1.00 97.56 102 ALA A N 1
ATOM 722 C CA .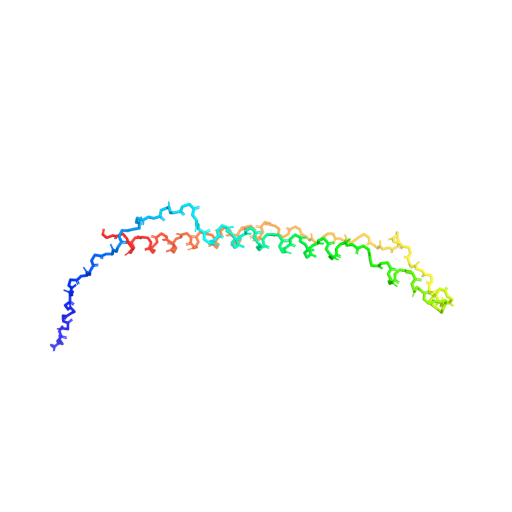 ALA A 1 102 ? -17.608 -0.308 22.924 1.00 97.56 102 ALA A CA 1
ATOM 723 C C . ALA A 1 102 ? -18.660 0.277 23.880 1.00 97.56 102 ALA A C 1
ATOM 725 O O . ALA A 1 102 ? -18.360 0.534 25.046 1.00 97.56 102 ALA A O 1
ATOM 726 N N . ALA A 1 103 ? -19.903 0.449 23.426 1.00 97.06 103 ALA A N 1
ATOM 727 C CA . ALA A 1 103 ? -20.999 0.910 24.272 1.00 97.06 103 ALA A CA 1
ATOM 728 C C . ALA A 1 103 ? -21.299 -0.078 25.412 1.00 97.06 103 ALA A C 1
ATOM 730 O O . ALA A 1 103 ? -21.473 0.349 26.554 1.00 97.06 103 ALA A O 1
ATOM 731 N N . ALA A 1 104 ? -21.302 -1.383 25.131 1.00 96.69 104 ALA A N 1
ATOM 732 C CA . ALA A 1 104 ? -21.470 -2.410 26.156 1.00 96.69 104 ALA A CA 1
ATOM 733 C C . ALA A 1 104 ? -20.340 -2.359 27.200 1.00 96.69 104 ALA A C 1
ATOM 735 O O . ALA A 1 104 ? -20.617 -2.335 28.397 1.00 96.69 104 ALA A O 1
ATOM 736 N N . LEU A 1 105 ? -19.081 -2.244 26.764 1.00 96.38 105 LEU A N 1
ATOM 737 C CA . LEU A 1 105 ? -17.933 -2.120 27.669 1.00 96.38 105 LEU A CA 1
ATOM 738 C C . LEU A 1 105 ? -18.006 -0.861 28.541 1.00 96.38 105 LEU A C 1
ATOM 740 O O . LEU A 1 105 ? -17.744 -0.932 29.738 1.00 96.38 105 LEU A O 1
ATOM 744 N N . ARG A 1 106 ? -18.416 0.281 27.975 1.00 95.94 106 ARG A N 1
ATOM 745 C CA . ARG A 1 106 ? -18.596 1.529 28.738 1.00 95.94 106 ARG A CA 1
ATOM 746 C C . ARG A 1 106 ? -19.674 1.401 29.809 1.00 95.94 106 ARG A C 1
ATOM 748 O O . ARG A 1 106 ? -19.489 1.918 30.902 1.00 95.94 106 ARG A O 1
ATOM 755 N N . ARG A 1 107 ? -20.771 0.693 29.522 1.00 94.56 107 ARG A N 1
ATOM 756 C CA . ARG A 1 107 ? -21.836 0.436 30.508 1.00 94.56 107 ARG A CA 1
ATOM 757 C C . ARG A 1 107 ? -21.371 -0.463 31.650 1.00 94.56 107 ARG A C 1
ATOM 759 O O . ARG A 1 107 ? -21.825 -0.279 32.766 1.00 94.56 107 ARG A O 1
ATOM 766 N N . LEU A 1 108 ? -20.468 -1.406 31.380 1.00 90.06 108 LEU A N 1
ATOM 767 C CA . LEU A 1 108 ? -19.862 -2.254 32.412 1.00 90.06 108 LEU A CA 1
ATOM 768 C C . LEU A 1 108 ? -18.783 -1.521 33.228 1.00 90.06 108 LEU A C 1
ATOM 770 O O . LEU A 1 108 ? -18.483 -1.926 34.345 1.00 90.06 108 LEU A O 1
ATOM 774 N N . ALA A 1 109 ? -18.181 -0.475 32.657 1.00 83.75 109 ALA A N 1
ATOM 775 C CA . ALA A 1 109 ? -17.143 0.333 33.293 1.00 83.75 109 ALA A CA 1
ATOM 776 C C . ALA A 1 109 ? -17.685 1.562 34.049 1.00 83.75 109 ALA A C 1
ATOM 778 O O . ALA A 1 109 ? -16.934 2.180 34.803 1.00 83.75 109 ALA A O 1
ATOM 779 N N . ALA A 1 110 ? -18.951 1.934 33.838 1.00 64.62 110 ALA A N 1
ATOM 780 C CA . ALA A 1 110 ? -19.627 2.973 34.606 1.00 64.62 110 ALA A CA 1
ATOM 781 C C . ALA A 1 110 ? -20.108 2.377 35.950 1.00 64.62 110 ALA A C 1
ATOM 783 O O . ALA A 1 110 ? -20.847 1.393 35.913 1.00 64.62 110 ALA A O 1
ATOM 784 N N . PRO A 1 111 ? -19.647 2.904 37.103 1.00 54.06 111 PRO A N 1
ATOM 785 C CA . PRO A 1 111 ? -19.995 2.395 38.431 1.00 54.06 111 PRO A CA 1
ATOM 786 C C . PRO A 1 111 ? -21.461 2.633 38.811 1.00 54.06 111 PRO A C 1
ATOM 788 O O . PRO A 1 111 ? -22.037 3.651 38.360 1.00 54.06 111 PRO A O 1
#

Radius of gyration: 31.56 Å; Cα contacts (8 Å, |Δi|>4): 1; chains: 1; bounding box: 57×48×80 Å

Foldseek 3Di:
DDDDDDDDDDDDDDDDDPDDPDPDDVVVVVVVVVVVVVVVVVVVVPDPPVVVVVCPDVCNVPDPDDDDDDPVPDDDPDPPDCCPVVVVVVVVVVVVVVVVVVVVVVVVVPD

Secondary structure (DSSP, 8-state):
-PPP-----PPPPPPPP-----S--HHHHHHHHHHHHHHHHHHHHSS--HHHHHT--HHHHTS-PPPPPPGGGSPPPPPPP-THHHHHHHHHHHHHHHHHHHHHHHHHH--

Mean predicted aligned error: 20.63 Å

Solvent-accessible surface area (backbone atoms only — not comparable to full-atom values): 7440 Å² total; per-residue (Å²): 140,84,86,82,84,81,80,78,84,72,89,78,78,83,76,83,76,91,79,71,93,58,96,74,53,67,65,60,56,48,51,52,52,51,50,53,51,54,52,51,53,54,56,64,69,71,48,82,62,60,74,65,69,73,59,66,50,70,66,65,77,68,46,92,69,75,84,76,79,58,74,87,73,52,75,80,75,77,73,75,76,89,58,60,65,65,52,50,54,52,50,52,54,51,52,51,53,52,50,53,51,51,52,53,53,51,60,73,68,54,130